Protein AF-X1JQ36-F1 (afdb_monomer_lite)

Structure (mmCIF, N/CA/C/O backbone):
data_AF-X1JQ36-F1
#
_entry.id   AF-X1JQ36-F1
#
loop_
_atom_site.group_PDB
_atom_site.id
_atom_site.type_symbol
_atom_site.label_atom_id
_atom_site.label_alt_id
_atom_site.label_comp_id
_atom_site.label_asym_id
_atom_site.label_entity_id
_atom_site.label_seq_id
_atom_site.pdb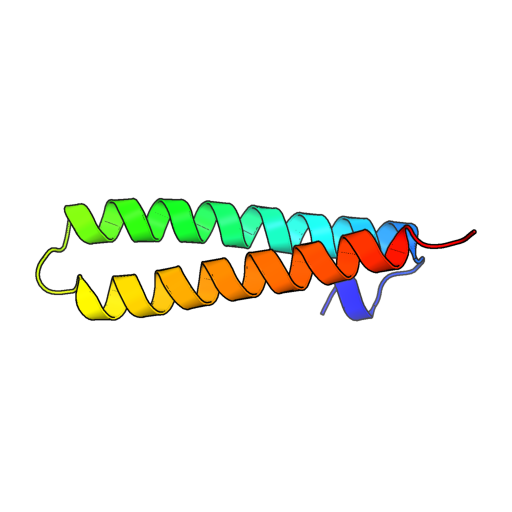x_PDB_ins_code
_atom_site.Cartn_x
_atom_site.Cartn_y
_atom_site.Cartn_z
_atom_site.occupancy
_atom_site.B_iso_or_equiv
_atom_site.auth_seq_id
_atom_site.auth_comp_id
_atom_site.auth_asym_id
_atom_site.auth_atom_id
_atom_site.pdbx_PDB_model_num
ATOM 1 N N . MET A 1 1 ? -3.843 8.681 -13.250 1.00 66.81 1 MET A N 1
ATOM 2 C CA . MET A 1 1 ? -3.625 9.394 -14.526 1.00 66.81 1 MET A CA 1
ATOM 3 C C . MET A 1 1 ? -2.139 9.522 -14.829 1.00 66.81 1 MET A C 1
ATOM 5 O O . MET A 1 1 ? -1.709 8.995 -15.839 1.00 66.81 1 MET A O 1
ATOM 9 N N . GLU A 1 2 ? -1.334 10.085 -13.925 1.00 82.94 2 GLU A N 1
ATOM 10 C CA . GLU A 1 2 ? 0.099 10.283 -14.190 1.00 82.94 2 GLU A CA 1
ATOM 11 C C . GLU A 1 2 ? 0.911 9.002 -14.413 1.00 82.94 2 GLU A C 1
ATOM 13 O O . GLU A 1 2 ? 1.739 8.966 -15.314 1.00 82.94 2 GLU A O 1
ATOM 18 N N . ALA A 1 3 ? 0.704 7.956 -13.599 1.00 89.88 3 ALA A N 1
ATOM 19 C CA . ALA A 1 3 ? 1.436 6.701 -13.773 1.00 89.88 3 ALA A CA 1
ATOM 20 C C . ALA A 1 3 ? 1.138 6.083 -15.148 1.00 89.88 3 ALA A C 1
ATOM 22 O O . ALA A 1 3 ? 2.056 5.704 -15.857 1.00 89.88 3 ALA A O 1
ATOM 23 N N . ASN A 1 4 ? -0.127 6.063 -15.576 1.00 89.88 4 ASN A N 1
ATOM 24 C CA . ASN A 1 4 ? -0.520 5.499 -16.872 1.00 89.88 4 ASN A CA 1
ATOM 25 C C . ASN A 1 4 ? 0.080 6.253 -18.072 1.00 89.88 4 ASN A C 1
ATOM 27 O O . ASN A 1 4 ? 0.244 5.655 -19.129 1.00 89.88 4 ASN A O 1
ATOM 31 N N . SER A 1 5 ? 0.437 7.526 -17.896 1.00 93.62 5 SER A N 1
ATOM 32 C CA . SER A 1 5 ? 1.087 8.363 -18.912 1.00 93.62 5 SER A CA 1
ATOM 33 C C . SER A 1 5 ? 2.604 8.487 -18.707 1.00 93.62 5 SER A C 1
ATOM 35 O O . SER A 1 5 ? 3.212 9.436 -19.194 1.00 93.62 5 SER A O 1
ATOM 37 N N . ALA A 1 6 ? 3.224 7.574 -17.954 1.00 94.25 6 ALA A N 1
ATOM 38 C CA . ALA A 1 6 ? 4.647 7.643 -17.640 1.00 94.25 6 ALA A CA 1
ATOM 39 C C . ALA A 1 6 ? 5.538 7.461 -18.880 1.00 94.25 6 ALA A C 1
ATOM 41 O O . ALA A 1 6 ? 5.388 6.504 -19.640 1.00 94.25 6 ALA A O 1
ATOM 42 N N . SER A 1 7 ? 6.553 8.316 -19.018 1.00 92.44 7 SER A N 1
ATOM 43 C CA . SER A 1 7 ? 7.465 8.315 -20.175 1.00 92.44 7 SER A CA 1
ATOM 44 C C . SER A 1 7 ? 8.509 7.190 -20.145 1.00 92.44 7 SER A C 1
ATOM 46 O O . SER A 1 7 ? 9.271 7.013 -21.091 1.00 92.44 7 SER A O 1
ATOM 48 N N . SER A 1 8 ? 8.605 6.436 -19.046 1.00 94.50 8 SER A N 1
ATOM 49 C CA . SER A 1 8 ? 9.490 5.271 -18.934 1.00 94.50 8 SER A CA 1
ATOM 50 C C . SER A 1 8 ? 9.033 4.307 -17.838 1.00 94.50 8 SER A C 1
ATOM 52 O O . SER A 1 8 ? 8.316 4.689 -16.914 1.00 94.50 8 SER A O 1
ATOM 54 N N . LYS A 1 9 ? 9.537 3.063 -17.857 1.00 92.38 9 LYS A N 1
ATOM 55 C CA . LYS A 1 9 ? 9.327 2.102 -16.753 1.00 92.38 9 LYS A CA 1
ATOM 56 C C . LYS A 1 9 ? 9.829 2.621 -15.401 1.00 92.38 9 LYS A C 1
ATOM 58 O O . LYS A 1 9 ? 9.229 2.315 -14.372 1.00 92.38 9 LYS A O 1
ATOM 63 N N . LYS A 1 10 ? 10.929 3.385 -15.389 1.00 93.19 10 LYS A N 1
ATOM 64 C CA . LYS A 1 10 ? 11.485 3.975 -14.161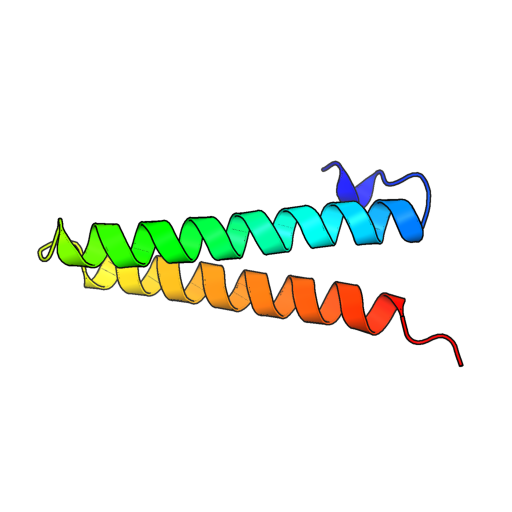 1.00 93.19 10 LYS A CA 1
ATOM 65 C C . LYS A 1 10 ? 10.560 5.061 -13.614 1.00 93.19 10 LYS A C 1
ATOM 67 O O . LYS A 1 10 ? 10.289 5.067 -12.418 1.00 93.19 10 LYS A O 1
ATOM 72 N N . ASP A 1 11 ? 10.045 5.922 -14.488 1.00 95.12 11 ASP A N 1
ATOM 73 C CA . ASP A 1 11 ? 9.081 6.962 -14.118 1.00 95.12 11 ASP A CA 1
ATOM 74 C C . ASP A 1 11 ? 7.759 6.356 -13.622 1.00 95.12 11 ASP A C 1
ATOM 76 O O . ASP A 1 11 ? 7.301 6.682 -12.529 1.00 95.12 11 ASP A O 1
ATOM 80 N N . PHE A 1 12 ? 7.223 5.358 -14.337 1.00 96.19 12 PHE A N 1
ATOM 81 C CA . PHE A 1 12 ? 6.045 4.598 -13.909 1.00 96.19 12 PHE A CA 1
ATOM 82 C C . PHE A 1 12 ? 6.233 4.046 -12.493 1.00 96.19 12 PHE A C 1
ATOM 84 O O . PHE A 1 12 ? 5.398 4.250 -11.612 1.00 96.19 12 PHE A O 1
ATOM 91 N N . ARG A 1 13 ? 7.374 3.390 -12.245 1.00 95.12 13 ARG A N 1
ATOM 92 C CA . ARG A 1 13 ? 7.707 2.839 -10.929 1.00 95.12 13 ARG A CA 1
ATOM 93 C C . ARG A 1 13 ? 7.759 3.920 -9.850 1.00 95.12 13 ARG A C 1
ATOM 95 O O . ARG A 1 13 ? 7.243 3.686 -8.760 1.00 95.12 13 ARG A O 1
ATOM 102 N N . ASN A 1 14 ? 8.365 5.072 -10.136 1.00 95.56 14 ASN A N 1
ATOM 103 C CA . ASN A 1 14 ? 8.429 6.188 -9.193 1.00 95.56 14 ASN A CA 1
ATOM 104 C C . ASN A 1 14 ? 7.029 6.708 -8.849 1.00 95.56 14 ASN A C 1
ATOM 106 O O . ASN A 1 14 ? 6.720 6.886 -7.673 1.00 95.56 14 ASN A O 1
ATOM 110 N N . LYS A 1 15 ? 6.155 6.872 -9.846 1.00 97.44 15 LYS A N 1
ATOM 111 C CA . LYS A 1 15 ? 4.773 7.319 -9.634 1.00 97.44 15 LYS A CA 1
ATOM 112 C C . LYS A 1 15 ? 3.952 6.309 -8.827 1.00 97.44 15 LYS A C 1
ATOM 114 O O . LYS A 1 15 ? 3.284 6.701 -7.876 1.00 97.44 15 LYS A O 1
ATOM 119 N N . ILE A 1 16 ? 4.076 5.007 -9.104 1.00 97.56 16 ILE A N 1
ATOM 120 C CA . ILE A 1 16 ?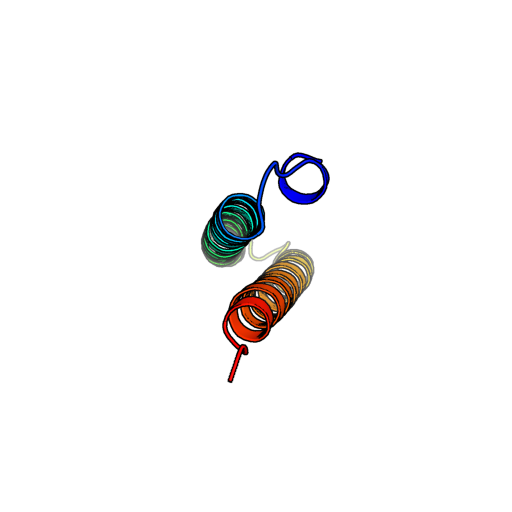 3.446 3.964 -8.270 1.00 97.56 16 ILE A CA 1
ATOM 121 C C . ILE A 1 16 ? 4.001 3.983 -6.837 1.00 97.56 16 ILE A C 1
ATOM 123 O O . ILE A 1 16 ? 3.255 3.775 -5.880 1.00 97.56 16 ILE A O 1
ATOM 127 N N . PHE A 1 17 ? 5.298 4.249 -6.660 1.00 96.50 17 PHE A N 1
ATOM 128 C CA . PHE A 1 17 ? 5.890 4.369 -5.329 1.00 96.50 17 PHE A CA 1
ATOM 129 C C . PHE A 1 17 ? 5.332 5.570 -4.554 1.00 96.50 17 PHE A C 1
ATOM 131 O O . PHE A 1 17 ? 5.093 5.452 -3.355 1.00 96.50 17 PHE A O 1
ATOM 138 N N . ILE A 1 18 ? 5.068 6.693 -5.228 1.00 97.44 18 ILE A N 1
ATOM 139 C CA . ILE A 1 18 ? 4.363 7.835 -4.632 1.00 97.44 18 ILE A CA 1
ATOM 140 C C . ILE A 1 18 ? 2.961 7.402 -4.191 1.00 97.44 18 ILE A C 1
ATOM 142 O O . ILE A 1 18 ? 2.669 7.512 -3.006 1.00 97.44 18 ILE A O 1
ATOM 146 N N . CYS A 1 19 ? 2.156 6.784 -5.067 1.00 97.69 19 CYS A N 1
ATOM 147 C CA . CYS A 1 19 ? 0.823 6.277 -4.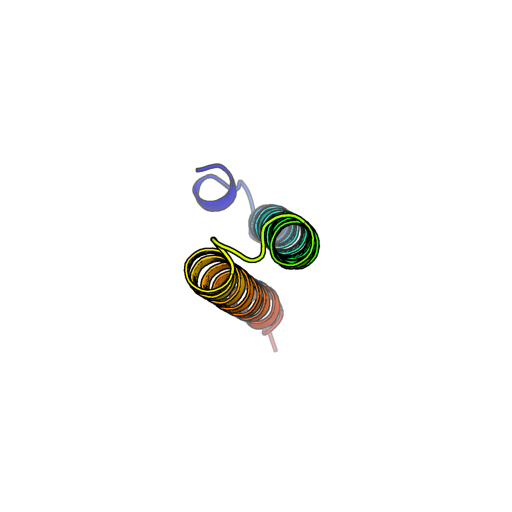700 1.00 97.69 19 CYS A CA 1
ATOM 148 C C . CYS A 1 19 ? 0.853 5.354 -3.470 1.00 97.69 19 CYS A C 1
ATOM 150 O O . CYS A 1 19 ? -0.015 5.439 -2.602 1.00 97.69 19 CYS A O 1
ATOM 152 N N . LYS A 1 20 ? 1.875 4.494 -3.362 1.00 97.69 20 LYS A N 1
ATOM 153 C CA . LYS A 1 20 ? 2.078 3.644 -2.185 1.00 97.69 20 LYS A CA 1
ATOM 154 C C . LYS A 1 20 ? 2.297 4.465 -0.910 1.00 97.69 20 LYS A C 1
ATOM 156 O O . LYS A 1 20 ? 1.680 4.147 0.103 1.00 97.69 20 LYS A O 1
ATOM 161 N N . LYS A 1 21 ? 3.164 5.483 -0.942 1.00 98.06 21 LYS A N 1
ATOM 162 C CA . LYS A 1 21 ? 3.422 6.346 0.224 1.00 98.06 21 LYS A CA 1
ATOM 163 C C . LYS A 1 21 ? 2.152 7.075 0.667 1.00 98.06 21 LYS A C 1
ATOM 165 O O . LYS A 1 21 ? 1.816 7.006 1.844 1.00 98.06 21 LYS A O 1
ATOM 170 N N . GLU A 1 22 ? 1.415 7.661 -0.276 1.00 98.25 22 GLU A N 1
ATOM 171 C CA . GLU A 1 22 ? 0.159 8.372 0.009 1.00 98.25 22 GLU A CA 1
ATOM 172 C C . GLU A 1 22 ? -0.900 7.444 0.635 1.00 98.25 22 GLU A C 1
ATOM 174 O O . GLU A 1 22 ? -1.576 7.807 1.599 1.00 98.25 22 GLU A O 1
ATOM 179 N N . ALA A 1 23 ? -1.013 6.199 0.151 1.00 98.19 23 ALA A N 1
ATOM 180 C CA . ALA A 1 23 ? -1.913 5.201 0.735 1.00 98.19 23 ALA A CA 1
ATOM 181 C C . ALA A 1 23 ? -1.502 4.812 2.169 1.00 98.19 23 ALA A C 1
ATOM 183 O O . ALA A 1 23 ? -2.357 4.657 3.046 1.00 98.19 23 ALA A O 1
ATOM 184 N N . GLN A 1 24 ? -0.197 4.679 2.435 1.00 98.12 24 GLN A N 1
ATOM 185 C CA . GLN A 1 24 ? 0.323 4.391 3.776 1.00 98.12 24 GLN A CA 1
ATOM 186 C C . GLN A 1 24 ? 0.086 5.550 4.751 1.00 98.12 24 GLN A C 1
ATOM 188 O O . GLN A 1 24 ? -0.265 5.311 5.909 1.00 98.12 24 GLN A O 1
ATOM 193 N N . GLU A 1 25 ? 0.243 6.788 4.289 1.00 98.44 25 GLU A N 1
ATOM 194 C CA . GLU A 1 25 ? -0.053 7.985 5.068 1.00 98.44 25 GLU A CA 1
ATOM 195 C C . GLU A 1 25 ? -1.556 8.105 5.355 1.00 98.44 25 GLU A C 1
ATOM 197 O O . GLU A 1 25 ? -1.960 8.226 6.512 1.00 98.44 25 GLU A O 1
ATOM 202 N N . THR A 1 26 ? -2.408 7.930 4.344 1.00 98.44 26 THR A N 1
ATOM 203 C CA . THR A 1 26 ? -3.873 7.918 4.514 1.00 98.44 26 THR A CA 1
ATOM 204 C C . THR A 1 26 ? -4.308 6.866 5.536 1.00 98.44 26 THR A C 1
ATOM 206 O O . THR A 1 26 ? -5.096 7.142 6.443 1.00 98.44 26 THR A O 1
ATOM 209 N N . LYS A 1 27 ? -3.729 5.662 5.470 1.00 98.00 27 LYS A N 1
ATOM 210 C CA . LYS A 1 27 ? -3.951 4.593 6.451 1.00 98.00 27 LYS A CA 1
ATOM 211 C C . LYS A 1 27 ? -3.562 5.010 7.877 1.00 98.00 27 LYS A C 1
ATOM 213 O O . LYS A 1 27 ? -4.239 4.630 8.837 1.00 98.00 27 LYS A O 1
ATOM 218 N N . HIS A 1 28 ? -2.475 5.765 8.041 1.00 97.94 28 HIS A N 1
ATOM 219 C CA . HIS A 1 28 ? -2.068 6.309 9.336 1.00 97.94 28 HIS A CA 1
ATOM 220 C C . HIS A 1 28 ? -3.103 7.310 9.873 1.00 97.94 28 HIS A C 1
ATOM 222 O O . HIS A 1 28 ? -3.545 7.163 11.017 1.00 97.94 28 HIS A O 1
ATOM 228 N N . TRP A 1 29 ? -3.561 8.245 9.036 1.00 98.25 29 TRP A N 1
ATOM 229 C CA . TRP A 1 29 ? -4.608 9.209 9.389 1.00 98.25 29 TRP A CA 1
ATOM 230 C C . TRP A 1 29 ? -5.928 8.524 9.765 1.00 98.25 29 TRP A C 1
ATOM 232 O O . TRP A 1 29 ? -6.495 8.828 10.813 1.00 98.25 29 TRP A O 1
ATOM 242 N N . LEU A 1 30 ? -6.366 7.517 9.002 1.00 98.12 30 LEU A N 1
ATOM 243 C CA . LEU A 1 30 ? -7.558 6.713 9.313 1.00 98.12 30 LEU A CA 1
ATOM 244 C C . LEU A 1 30 ? -7.457 6.032 10.685 1.00 98.12 30 LEU A C 1
ATOM 246 O O . LEU A 1 30 ? -8.428 6.008 11.443 1.00 98.12 30 LEU A O 1
ATOM 250 N N . ARG A 1 31 ? -6.269 5.530 11.052 1.00 96.75 31 ARG A N 1
ATOM 251 C CA . ARG A 1 31 ? -6.032 4.941 12.379 1.00 96.75 31 ARG A CA 1
ATOM 252 C C . ARG A 1 31 ? -6.182 5.971 13.499 1.00 96.75 31 ARG A C 1
ATOM 254 O O . ARG A 1 31 ? -6.671 5.622 14.571 1.00 96.75 31 ARG A O 1
ATOM 261 N N . MET A 1 32 ? -5.724 7.203 13.285 1.00 97.81 32 MET A N 1
ATOM 262 C CA . MET A 1 32 ? -5.861 8.275 14.275 1.00 97.81 32 MET A CA 1
ATOM 263 C C . MET A 1 32 ? -7.307 8.750 14.383 1.00 97.81 32 MET A C 1
ATOM 265 O O . MET A 1 32 ? -7.832 8.822 15.490 1.00 97.81 32 MET A O 1
ATOM 269 N N . MET A 1 33 ? -7.993 8.939 13.254 1.00 97.81 33 MET A N 1
ATOM 270 C CA . MET A 1 33 ? -9.415 9.285 13.240 1.00 97.81 33 MET A CA 1
ATOM 271 C C . MET A 1 33 ? -10.274 8.235 13.947 1.00 97.81 33 MET A C 1
ATOM 273 O O . MET A 1 33 ? -11.175 8.603 14.687 1.00 97.81 33 MET A O 1
ATOM 277 N N . ALA A 1 34 ? -9.962 6.941 13.813 1.00 96.88 34 ALA A N 1
ATOM 278 C CA . ALA A 1 34 ? -10.701 5.881 14.506 1.00 96.88 34 ALA A CA 1
ATOM 279 C C . ALA A 1 34 ? -10.584 5.947 16.041 1.00 96.88 34 ALA A C 1
ATOM 281 O O . ALA A 1 34 ? -11.403 5.353 16.740 1.00 96.88 34 ALA A O 1
ATOM 282 N N . LYS A 1 35 ? -9.570 6.648 16.573 1.00 95.62 35 LYS A N 1
ATOM 283 C CA . LYS A 1 35 ? -9.460 6.955 18.007 1.00 95.62 35 LYS A CA 1
ATOM 284 C C . LYS A 1 35 ? -10.245 8.210 18.386 1.00 95.62 35 LYS A C 1
ATOM 286 O O . LYS A 1 35 ? -10.823 8.241 19.464 1.00 95.62 35 LYS A O 1
ATOM 291 N N . CYS A 1 36 ? -10.243 9.225 17.522 1.00 97.25 36 CYS A N 1
ATOM 292 C CA . CYS A 1 36 ? -10.924 10.500 17.762 1.00 97.25 36 CYS A CA 1
ATOM 293 C C . CYS A 1 36 ? -12.444 10.429 17.550 1.00 97.25 36 CYS A C 1
ATOM 295 O O . CYS A 1 36 ? -13.162 11.211 18.159 1.00 97.25 36 CYS A O 1
ATOM 297 N N . LEU A 1 37 ? -12.919 9.510 16.702 1.00 97.12 37 LEU A N 1
ATOM 298 C CA . LEU A 1 37 ? -14.324 9.348 16.306 1.00 97.12 37 LEU A CA 1
ATOM 299 C C . LEU A 1 37 ? -14.780 7.886 16.500 1.00 97.12 37 LEU A C 1
ATOM 301 O O . LEU A 1 37 ? -14.926 7.145 15.516 1.00 97.12 37 LEU A O 1
ATOM 305 N N . PRO A 1 38 ? -14.953 7.413 17.753 1.00 94.88 38 PRO A N 1
ATOM 306 C CA . PRO A 1 38 ? -15.330 6.027 18.040 1.00 94.88 38 PRO A CA 1
ATOM 307 C C . PRO A 1 38 ? -16.652 5.604 17.387 1.00 94.88 38 PRO A C 1
ATOM 309 O O . PRO A 1 38 ? -16.801 4.447 17.000 1.00 94.88 38 PRO A O 1
ATOM 312 N N . GLU A 1 39 ? -17.584 6.536 17.204 1.00 97.69 39 GLU A N 1
ATOM 313 C CA . GLU A 1 39 ? -18.887 6.321 16.573 1.00 97.69 39 GLU A CA 1
ATOM 314 C C . GLU A 1 39 ? -18.795 6.013 15.069 1.00 97.69 39 GLU A C 1
ATOM 316 O O . GLU A 1 39 ? -19.726 5.461 14.490 1.00 97.69 39 GLU A O 1
ATOM 321 N N . ARG A 1 40 ? -17.661 6.325 14.425 1.00 96.81 40 ARG A N 1
ATOM 322 C CA . ARG A 1 40 ? -17.398 6.032 13.002 1.00 96.81 40 ARG A CA 1
ATOM 323 C C . ARG A 1 40 ? -16.384 4.910 12.796 1.00 96.81 40 ARG A C 1
ATOM 325 O O . ARG A 1 40 ? -15.927 4.693 11.671 1.00 96.81 40 ARG A O 1
ATOM 332 N N . LYS A 1 41 ? -16.004 4.207 13.865 1.00 95.38 41 LYS A N 1
ATOM 333 C CA . LYS A 1 41 ? -14.892 3.251 13.869 1.00 95.38 41 LYS A CA 1
ATOM 334 C C . LYS A 1 41 ? -15.030 2.151 12.818 1.00 95.38 41 LYS A C 1
ATOM 336 O O . LYS A 1 41 ? -14.032 1.835 12.175 1.00 95.38 41 LYS A O 1
ATOM 341 N N . ASP A 1 42 ? -16.226 1.604 12.615 1.00 96.75 42 ASP A N 1
ATOM 342 C CA . ASP A 1 42 ? -16.433 0.510 11.657 1.00 96.75 42 ASP A CA 1
ATOM 343 C C . ASP A 1 42 ? -16.214 0.971 10.213 1.00 96.75 42 ASP A C 1
ATOM 345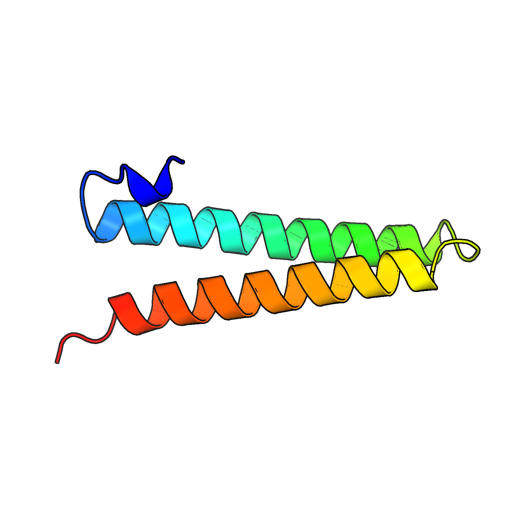 O O . ASP A 1 42 ? -15.401 0.386 9.498 1.00 96.75 42 ASP A O 1
ATOM 349 N N . LYS A 1 43 ? -16.796 2.113 9.830 1.00 97.88 43 LYS A N 1
ATOM 350 C CA . LYS A 1 43 ? -16.562 2.727 8.514 1.00 97.88 43 LYS A CA 1
ATOM 351 C C . LYS A 1 43 ? -15.092 3.106 8.304 1.00 97.88 43 LYS A C 1
ATOM 353 O O . LYS A 1 43 ? -14.529 2.898 7.233 1.00 97.88 43 LYS A O 1
ATOM 358 N N . LEU A 1 44 ? -14.435 3.652 9.328 1.00 98.19 44 LEU A N 1
ATOM 359 C CA . LEU A 1 44 ? -13.008 3.986 9.257 1.00 98.19 44 LEU A CA 1
ATOM 360 C C . LEU A 1 44 ? -12.128 2.735 9.133 1.00 98.19 44 LEU A C 1
ATOM 362 O O . LEU A 1 44 ? -11.087 2.783 8.479 1.00 98.19 44 LEU A O 1
ATOM 366 N N . LYS A 1 45 ? -12.541 1.613 9.731 1.00 97.25 45 LYS A N 1
ATOM 367 C CA . LYS A 1 45 ? -11.854 0.323 9.620 1.00 97.25 45 LYS A CA 1
ATOM 368 C C . LYS A 1 45 ? -11.976 -0.266 8.213 1.00 97.25 45 LYS A C 1
ATOM 370 O O . LYS A 1 45 ? -10.991 -0.823 7.730 1.00 97.25 45 LYS A O 1
ATOM 375 N N . GLU A 1 46 ? -13.125 -0.117 7.557 1.00 98.19 46 GLU A N 1
ATOM 376 C CA . GLU A 1 46 ? -13.306 -0.489 6.146 1.00 98.19 46 GLU A CA 1
ATOM 377 C C . GLU A 1 46 ? -12.351 0.302 5.243 1.00 98.19 46 GLU A C 1
ATOM 379 O O . GLU A 1 46 ? -11.516 -0.293 4.565 1.00 98.19 46 GLU A O 1
ATOM 384 N N . LEU A 1 47 ? -12.349 1.635 5.350 1.00 98.44 47 LEU A N 1
ATOM 385 C CA . LEU A 1 47 ? -11.433 2.498 4.589 1.00 98.44 47 LEU A CA 1
ATOM 386 C C . LEU A 1 47 ? -9.956 2.193 4.881 1.00 98.44 47 LEU A C 1
ATOM 388 O O . LEU A 1 47 ? -9.100 2.229 3.994 1.00 98.44 47 LEU A O 1
ATOM 392 N N . TRP A 1 48 ? -9.629 1.880 6.137 1.00 98.44 48 TRP A N 1
ATOM 393 C CA . TRP A 1 48 ? -8.272 1.501 6.527 1.00 98.44 48 TRP A CA 1
ATOM 394 C C . TRP A 1 48 ? -7.837 0.198 5.851 1.00 98.44 48 TRP A C 1
ATOM 396 O O . TRP A 1 48 ? -6.675 0.069 5.450 1.00 98.44 48 TRP A O 1
ATOM 406 N N . LYS A 1 49 ? -8.762 -0.762 5.718 1.00 98.31 49 LYS A N 1
ATOM 407 C CA . LYS A 1 49 ? -8.532 -2.032 5.026 1.00 98.31 49 LYS A CA 1
ATOM 408 C C . LYS A 1 49 ? -8.310 -1.797 3.532 1.00 98.31 49 LYS A C 1
ATOM 410 O O . LYS A 1 49 ? -7.315 -2.291 3.010 1.00 98.31 49 LYS A O 1
ATOM 415 N N . GLU A 1 50 ? -9.129 -0.971 2.888 1.00 98.31 50 GLU A N 1
ATOM 416 C CA . GLU A 1 50 ? -8.941 -0.592 1.479 1.00 98.31 50 GLU A CA 1
ATOM 417 C C . GLU A 1 50 ? -7.570 0.067 1.245 1.00 98.31 50 GLU A C 1
ATOM 419 O O . GLU A 1 50 ? -6.828 -0.313 0.339 1.00 98.31 50 GLU A O 1
ATOM 424 N N . CYS A 1 51 ? -7.155 0.995 2.116 1.00 98.38 51 CYS A N 1
ATOM 425 C CA . CYS A 1 51 ? -5.828 1.617 2.023 1.00 98.38 51 CYS A CA 1
ATOM 426 C C . CYS A 1 51 ? -4.685 0.595 2.173 1.00 98.38 51 CYS A C 1
ATOM 428 O O . CYS A 1 51 ? -3.633 0.714 1.529 1.00 98.38 51 CYS A O 1
ATOM 430 N N . GLN A 1 52 ? -4.869 -0.427 3.015 1.00 98.19 52 GLN A N 1
ATOM 431 C CA . GLN A 1 52 ? -3.920 -1.533 3.136 1.00 98.19 52 GLN A CA 1
ATOM 432 C C . GLN A 1 52 ? -3.874 -2.381 1.859 1.00 98.19 52 GLN A C 1
ATOM 434 O O . GLN A 1 52 ? -2.781 -2.720 1.405 1.00 98.19 52 GLN A O 1
ATOM 439 N N . GLU A 1 53 ? -5.020 -2.707 1.267 1.00 98.62 53 GLU A N 1
ATOM 440 C CA . GLU A 1 53 ? -5.107 -3.458 0.010 1.00 98.62 53 GLU A CA 1
ATOM 441 C C . GLU A 1 53 ? -4.428 -2.698 -1.137 1.00 98.62 53 GLU A C 1
ATOM 443 O O . GLU A 1 53 ? -3.572 -3.261 -1.822 1.00 98.62 53 GLU A O 1
ATOM 448 N N . LEU A 1 54 ? -4.682 -1.392 -1.266 1.00 98.44 54 LEU A N 1
ATOM 449 C CA . LEU A 1 54 ? -3.993 -0.519 -2.222 1.00 98.44 54 LEU A CA 1
ATOM 450 C C . LEU A 1 54 ? -2.474 -0.527 -2.012 1.00 98.44 54 LEU A C 1
ATOM 452 O O . LEU A 1 54 ? -1.711 -0.680 -2.967 1.00 98.44 54 LEU A O 1
ATOM 456 N N . THR A 1 55 ? -2.016 -0.438 -0.760 1.00 98.31 55 THR A N 1
ATOM 457 C CA . THR A 1 55 ? -0.583 -0.514 -0.432 1.00 98.31 55 THR A CA 1
ATOM 458 C C . THR A 1 55 ? 0.041 -1.826 -0.922 1.00 98.31 55 THR A C 1
ATOM 460 O O . THR A 1 55 ? 1.148 -1.816 -1.469 1.00 98.31 55 THR A O 1
ATOM 463 N N . LEU A 1 56 ? -0.658 -2.954 -0.749 1.00 98.25 56 LEU A N 1
ATOM 464 C CA . LEU A 1 56 ? -0.204 -4.270 -1.211 1.00 98.25 56 LEU A CA 1
ATOM 465 C C . LEU A 1 56 ? -0.191 -4.366 -2.741 1.00 98.25 56 LEU A C 1
ATOM 467 O O . LEU A 1 56 ? 0.785 -4.863 -3.305 1.00 98.25 56 LEU A O 1
ATOM 471 N N . ILE A 1 57 ? -1.214 -3.836 -3.415 1.00 98.31 57 ILE A N 1
ATOM 472 C CA . ILE A 1 57 ? -1.286 -3.777 -4.881 1.00 98.31 57 ILE A CA 1
ATOM 473 C C . ILE A 1 57 ? -0.109 -2.966 -5.436 1.00 98.31 57 ILE A C 1
ATOM 475 O O . ILE A 1 57 ? 0.650 -3.466 -6.270 1.00 98.31 57 ILE A O 1
ATOM 479 N N . PHE A 1 58 ? 0.128 -1.753 -4.927 1.00 97.81 58 PHE A N 1
ATOM 480 C CA . PHE A 1 58 ? 1.253 -0.922 -5.367 1.00 97.81 58 PHE A CA 1
ATOM 481 C C . PHE A 1 58 ? 2.611 -1.571 -5.055 1.00 97.81 58 PHE A C 1
ATOM 483 O O . PHE A 1 58 ? 3.543 -1.506 -5.864 1.00 97.81 58 PHE A O 1
ATOM 490 N N . GLN A 1 59 ? 2.740 -2.266 -3.921 1.00 96.94 59 GLN A N 1
ATOM 491 C CA . GLN A 1 59 ? 3.938 -3.049 -3.611 1.00 96.94 59 GLN A CA 1
ATOM 492 C C . GLN A 1 59 ? 4.148 -4.202 -4.609 1.00 96.94 59 GLN A C 1
ATOM 494 O O . GLN A 1 59 ? 5.276 -4.442 -5.054 1.00 96.94 59 GLN A O 1
ATOM 499 N N . LYS A 1 60 ? 3.085 -4.911 -4.999 1.00 97.44 60 LYS A N 1
ATOM 500 C CA . LYS A 1 60 ? 3.182 -5.987 -5.990 1.00 97.44 60 LYS A CA 1
ATOM 501 C C . LYS A 1 60 ? 3.582 -5.446 -7.364 1.00 97.44 60 LYS A C 1
ATOM 503 O O . LYS A 1 60 ? 4.481 -6.007 -7.981 1.00 97.44 60 LYS A O 1
ATOM 508 N N . ILE A 1 61 ? 3.008 -4.321 -7.793 1.00 95.94 61 ILE A N 1
ATOM 509 C CA . ILE A 1 61 ? 3.373 -3.652 -9.053 1.00 95.94 61 ILE A CA 1
ATOM 510 C C . ILE A 1 61 ? 4.847 -3.217 -9.037 1.00 95.94 61 ILE A C 1
ATOM 512 O O . ILE A 1 61 ? 5.595 -3.480 -9.974 1.00 95.94 61 ILE A O 1
ATOM 516 N N . THR A 1 62 ? 5.313 -2.570 -7.965 1.00 94.06 62 THR A N 1
ATOM 517 C CA . THR A 1 62 ? 6.718 -2.121 -7.891 1.00 94.06 62 THR A CA 1
ATOM 518 C C . THR A 1 62 ? 7.723 -3.269 -7.842 1.00 94.06 62 THR A C 1
ATOM 520 O O . THR A 1 62 ? 8.830 -3.121 -8.365 1.00 94.06 62 THR A O 1
ATOM 523 N N 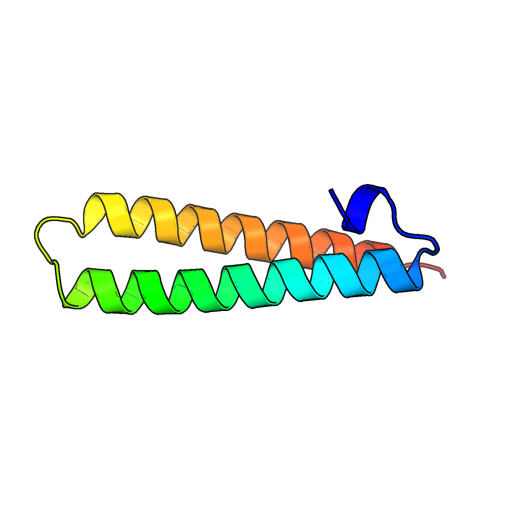. SER A 1 63 ? 7.366 -4.396 -7.220 1.00 93.50 63 SER A N 1
ATOM 524 C CA . SER A 1 63 ? 8.226 -5.584 -7.159 1.00 93.50 63 SER A CA 1
ATOM 525 C C . SER A 1 63 ? 8.277 -6.339 -8.486 1.00 93.50 63 SER A C 1
ATOM 527 O O . SER A 1 63 ? 9.375 -6.690 -8.912 1.00 93.50 63 SER A O 1
ATOM 529 N N . SER A 1 64 ? 7.150 -6.503 -9.187 1.00 94.12 64 SER A N 1
ATOM 530 C CA . SER A 1 64 ? 7.129 -7.160 -10.503 1.00 94.12 64 SER A CA 1
ATOM 531 C C . SER A 1 64 ? 7.919 -6.386 -11.561 1.00 94.12 64 SER A C 1
ATOM 533 O O . SER A 1 64 ? 8.568 -6.983 -12.411 1.00 94.12 64 SER A O 1
ATOM 535 N N . LEU A 1 65 ? 7.969 -5.053 -11.471 1.00 89.69 65 LEU A N 1
ATOM 536 C CA . LEU A 1 65 ? 8.801 -4.225 -12.354 1.00 89.69 65 LEU A CA 1
ATOM 537 C C . LEU A 1 65 ? 10.313 -4.421 -12.152 1.00 89.69 65 LEU A C 1
ATOM 539 O O . LEU A 1 65 ? 11.092 -3.998 -13.009 1.00 89.69 65 LEU A O 1
ATOM 543 N N . ARG A 1 66 ? 10.742 -5.012 -11.026 1.00 77.69 66 ARG A N 1
ATOM 544 C CA . ARG A 1 66 ? 12.152 -5.314 -10.731 1.00 77.69 66 ARG A CA 1
ATOM 545 C C . ARG A 1 66 ? 12.586 -6.673 -11.291 1.00 77.69 66 ARG A C 1
ATOM 547 O O . ARG A 1 66 ? 13.783 -6.885 -11.453 1.00 77.69 66 ARG A O 1
ATOM 554 N N . GLU A 1 67 ? 11.653 -7.572 -11.594 1.00 65.69 67 GLU A N 1
ATOM 555 C CA . GLU A 1 67 ? 11.952 -8.900 -12.137 1.00 65.69 67 GLU A CA 1
ATOM 556 C C . GLU A 1 67 ? 12.272 -8.811 -13.637 1.00 65.69 67 GLU A C 1
ATOM 558 O O . GLU A 1 67 ? 11.442 -9.039 -14.511 1.00 65.69 67 GLU A O 1
ATOM 563 N N . LYS A 1 68 ? 13.518 -8.438 -13.929 1.00 53.78 68 LYS A N 1
ATOM 564 C CA . LYS A 1 68 ? 14.231 -8.858 -15.135 1.00 53.78 68 LYS A CA 1
ATOM 565 C C . LYS A 1 68 ? 15.471 -9.616 -14.669 1.00 53.78 68 LYS A C 1
ATOM 567 O O . LYS A 1 68 ? 16.452 -8.989 -14.273 1.00 53.78 68 LYS A O 1
ATOM 572 N N . LYS A 1 69 ? 15.371 -10.942 -14.637 1.00 44.78 69 LYS A N 1
ATOM 573 C CA . LYS A 1 69 ? 16.523 -11.820 -14.842 1.00 44.78 69 LYS A CA 1
ATOM 574 C C . LYS A 1 69 ? 16.569 -12.149 -16.325 1.00 44.78 69 LYS A C 1
ATOM 576 O O . LYS A 1 69 ? 15.467 -12.329 -16.888 1.00 44.78 69 LYS A O 1
#

Secondary structure (DSSP, 8-state):
-TTTT-SSHHHHHHHHHHHHHHHHHHHHHHHHHHHH-GGGHHHHHHHHHHHHHHHHHHHHHHHHTT---

InterPro domains:
  IPR012657 23S rRNA-intervening sequence protein [TIGR02436] (2-65)
  IPR036583 23S rRNA-intervening sequence superfamily [G3DSA:1.20.1440.60] (1-68)
  IPR036583 23S rRNA-intervening sequence superfamily [SSF158446] (2-61)

Radius of gyration: 14.9 Å; chains: 1; bounding box: 35×22×38 Å

Organism: NCBI:txid412755

Foldseek 3Di:
DDLVVAPDLVRNLVVLVVQLVVLVVVLVVLVVVCVVCVVCNVVSVVSNVVSVVSNVVSVVVNVVSVPDD

pLDDT: mean 93.82, std 9.85, range [44.78, 98.62]

Sequence (69 aa):
MEANSASSKKDFRNKIFICKKEAQETKHWLRMMAKCLPERKDKLKELWKECQELTLIFQKITSSLREKK